Protein 5UXT (pdb70)

Structure (mmCIF, N/CA/C/O backbone):
data_5UXT
#
_entry.id   5UXT
#
_cell.length_a   84.815
_cell.length_b   38.516
_cell.length_c   37.031
_cell.angle_alpha   90.000
_cell.angle_beta   113.340
_cell.angle_gamma   90.000
#
_symmetry.space_group_name_H-M   'C 1 2 1'
#
loop_
_entity.id
_entity.type
_entity.pdbx_description
1 polymer 'coiled-coil trimer with Glu:Trp:Lys triad'
2 non-polymer GLYCEROL
3 water water
#
loop_
_atom_site.group_PDB
_atom_site.id
_atom_site.type_symbol
_atom_site.label_atom_id
_atom_site.label_alt_id
_atom_site.label_comp_id
_atom_site.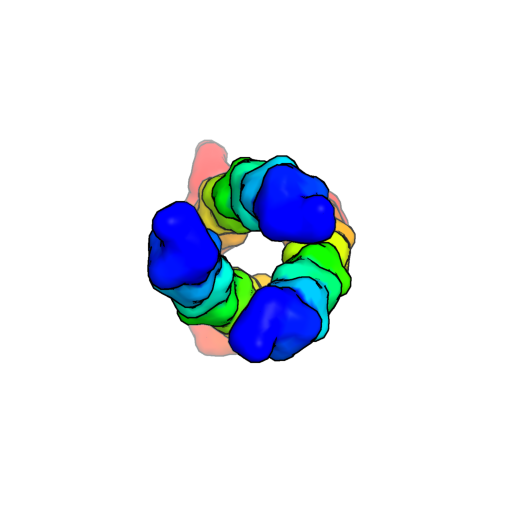label_asym_id
_atom_site.label_entity_id
_atom_site.label_seq_id
_atom_site.pdbx_PDB_ins_code
_atom_site.Cartn_x
_atom_site.Cartn_y
_atom_site.Cartn_z
_atom_site.occupancy
_atom_site.B_iso_or_equiv
_atom_site.auth_seq_id
_atom_site.auth_comp_id
_atom_site.auth_asym_id
_atom_site.auth_atom_id
_atom_site.pdbx_PDB_model_num
ATOM 4 N N . GLU A 1 2 ? 42.127 6.408 3.453 1.00 49.09 1 GLU A N 1
ATOM 5 C CA . GLU A 1 2 ? 40.863 6.059 2.818 1.00 58.66 1 GLU A CA 1
ATOM 6 C C . GLU A 1 2 ? 40.238 4.825 3.463 1.00 57.76 1 GLU A C 1
ATOM 7 O O . GLU A 1 2 ? 39.098 4.867 3.954 1.00 54.10 1 GLU A O 1
ATOM 13 N N . VAL A 1 3 ? 40.997 3.727 3.460 1.00 48.77 2 VAL A N 1
ATOM 14 C CA . VAL A 1 3 ? 40.485 2.475 4.001 1.00 48.36 2 VAL A CA 1
ATOM 15 C C . VAL A 1 3 ? 40.208 2.606 5.496 1.00 45.05 2 VAL A C 1
ATOM 16 O O . VAL A 1 3 ? 39.236 2.042 6.012 1.00 45.09 2 VAL A O 1
ATOM 20 N N . GLU A 1 4 ? 41.043 3.355 6.216 1.00 43.07 3 GLU A N 1
ATOM 21 C CA . GLU A 1 4 ? 40.738 3.606 7.618 1.00 43.55 3 GLU A CA 1
ATOM 22 C C . GLU A 1 4 ? 39.371 4.264 7.777 1.00 47.89 3 GLU A C 1
ATOM 23 O O . GLU A 1 4 ? 38.656 3.977 8.746 1.00 48.97 3 GLU A O 1
ATOM 29 N N . ALA A 1 5 ? 38.974 5.111 6.822 1.00 45.08 4 ALA A N 1
ATOM 30 C CA . ALA A 1 5 ? 37.716 5.849 6.941 1.00 45.51 4 ALA A CA 1
ATOM 31 C C . ALA A 1 5 ? 36.516 4.941 6.696 1.00 38.48 4 ALA A C 1
ATOM 32 O O . ALA A 1 5 ? 35.538 4.956 7.461 1.00 34.66 4 ALA A O 1
ATOM 34 N N . LEU A 1 6 ? 36.561 4.166 5.612 1.00 31.29 5 LEU A N 1
ATOM 35 C CA . LEU A 1 6 ? 35.600 3.086 5.410 1.00 38.17 5 LEU A CA 1
ATOM 36 C C . LEU A 1 6 ? 35.421 2.260 6.677 1.00 35.50 5 LEU A C 1
ATOM 37 O O . LEU A 1 6 ? 34.296 1.942 7.079 1.00 43.83 5 LEU A O 1
ATOM 42 N N . GLU A 1 7 ? 36.528 1.891 7.320 1.00 36.11 6 GLU A N 1
ATOM 43 C CA . GLU A 1 7 ? 36.421 0.976 8.445 1.00 38.23 6 GLU A CA 1
ATOM 44 C C . GLU A 1 7 ? 35.616 1.596 9.573 1.00 36.50 6 GLU A C 1
ATOM 45 O O . GLU A 1 7 ? 34.863 0.897 10.261 1.00 38.00 6 GLU A O 1
ATOM 51 N N . LYS A 1 8 ? 35.752 2.909 9.770 1.00 38.58 7 LYS A N 1
ATOM 52 C CA . LYS A 1 8 ? 35.008 3.564 10.843 1.00 40.66 7 LYS A CA 1
ATOM 53 C C . LYS A 1 8 ? 33.540 3.749 10.472 1.00 31.32 7 LYS A C 1
ATOM 54 O O . LYS A 1 8 ? 32.660 3.527 11.307 1.00 36.32 7 LYS A O 1
ATOM 60 N N . LYS A 1 9 ? 33.263 4.146 9.225 1.00 33.42 8 LYS A N 1
ATOM 61 C CA . LYS A 1 9 ? 31.896 4.166 8.712 1.00 35.34 8 LYS A CA 1
ATOM 62 C C . LYS A 1 9 ? 31.221 2.805 8.862 1.00 30.85 8 LYS A C 1
ATOM 63 O O . LYS A 1 9 ? 30.062 2.711 9.279 1.00 34.14 8 LYS A O 1
ATOM 69 N N . VAL A 1 10 ? 31.913 1.742 8.459 1.00 32.30 9 VAL A N 1
ATOM 70 C CA . VAL A 1 10 ? 31.331 0.408 8.551 1.00 35.59 9 VAL A CA 1
ATOM 71 C C . VAL A 1 10 ? 31.023 0.063 10.006 1.00 34.82 9 VAL A C 1
ATOM 72 O O . VAL A 1 10 ? 29.970 -0.503 10.319 1.00 32.49 9 VAL A O 1
ATOM 76 N N . GLU A 1 11 ? 31.929 0.423 10.916 1.00 37.44 10 GLU A N 1
ATOM 77 C CA . GLU A 1 11 ? 31.730 0.162 12.339 1.00 42.33 10 GLU A CA 1
ATOM 78 C C . GLU A 1 11 ? 30.503 0.907 12.872 1.00 43.29 10 GLU A C 1
ATOM 79 O O . GLU A 1 11 ? 29.665 0.335 13.580 1.00 38.51 10 GLU A O 1
ATOM 85 N N . ALA A 1 12 ? 30.394 2.199 12.555 1.00 34.70 11 ALA A N 1
ATOM 86 C CA . ALA A 1 12 ? 29.207 2.968 12.910 1.00 34.19 11 ALA A CA 1
ATOM 87 C C . ALA A 1 12 ? 27.940 2.275 12.435 1.00 38.61 11 ALA A C 1
ATOM 88 O O . ALA A 1 12 ? 27.026 2.021 13.222 1.00 32.82 11 ALA A O 1
ATOM 90 N N . LEU A 1 13 ? 27.881 1.941 11.142 1.00 43.57 12 LEU A N 1
ATOM 91 C CA . LEU A 1 13 ? 26.723 1.249 10.587 1.00 35.88 12 LEU A CA 1
ATOM 92 C C . LEU A 1 13 ? 26.354 0.006 11.387 1.00 40.38 12 LEU A C 1
ATOM 93 O O . LEU A 1 13 ? 25.168 -0.250 11.627 1.00 40.16 12 LEU A O 1
ATOM 98 N N . GLU A 1 14 ? 27.348 -0.800 11.771 1.00 40.41 13 GLU A N 1
ATOM 99 C CA . GLU A 1 14 ? 27.044 -2.032 12.494 1.00 39.28 13 GLU A CA 1
ATOM 100 C C . GLU A 1 14 ? 26.344 -1.728 13.811 1.00 38.33 13 GLU A C 1
ATOM 101 O O . GLU A 1 14 ? 25.380 -2.405 14.188 1.00 31.66 13 GLU A O 1
ATOM 107 N N . TRP A 1 15 ? 26.820 -0.717 14.534 1.00 28.92 14 TRP A N 1
ATOM 108 C CA . TRP A 1 15 ? 26.149 -0.345 15.771 1.00 40.39 14 TRP A CA 1
ATOM 109 C C . TRP A 1 15 ? 24.714 0.099 15.490 1.00 37.46 14 TRP A C 1
ATOM 110 O O . TRP A 1 15 ? 23.775 -0.372 16.136 1.00 33.01 14 TRP A O 1
ATOM 121 N N . LYS A 1 16 ? 24.520 0.962 14.482 1.00 33.27 15 LYS A N 1
ATOM 122 C CA . LYS A 1 16 ? 23.174 1.440 14.163 1.00 33.08 15 LYS A CA 1
ATOM 123 C C . LYS A 1 16 ? 22.281 0.318 13.656 1.00 34.35 15 LYS A C 1
ATOM 124 O O . LYS A 1 16 ? 21.111 0.226 14.049 1.00 35.12 15 LYS A O 1
ATOM 130 N N . VAL A 1 17 ? 22.795 -0.512 12.744 1.00 31.04 16 VAL A N 1
ATOM 131 C CA . VAL A 1 17 ? 21.992 -1.603 12.199 1.00 25.96 16 VAL A CA 1
ATOM 132 C C . VAL A 1 17 ? 21.550 -2.543 13.309 1.00 24.89 16 VAL A C 1
ATOM 133 O O . VAL A 1 17 ? 20.403 -3.006 13.329 1.00 35.63 16 VAL A O 1
ATOM 137 N N . GLN A 1 18 ? 22.443 -2.821 14.272 1.00 28.11 17 GLN A N 1
ATOM 138 C CA . GLN A 1 18 ? 22.064 -3.665 15.398 1.00 28.54 17 GLN A CA 1
ATOM 139 C C . GLN A 1 18 ? 21.011 -3.002 16.273 1.00 33.81 17 GLN A C 1
ATOM 140 O O . GLN A 1 18 ? 20.112 -3.677 16.790 1.00 34.79 17 GLN A O 1
ATOM 146 N N . LYS A 1 19 ? 21.143 -1.696 16.503 1.00 32.11 18 LYS A N 1
ATOM 147 C CA . LYS A 1 19 ? 20.109 -0.974 17.231 1.00 38.00 18 LYS A CA 1
ATOM 148 C C . LYS A 1 19 ? 18.777 -1.058 16.483 1.00 35.17 18 LYS A C 1
ATOM 149 O O . LYS A 1 19 ? 17.737 -1.308 17.095 1.00 34.46 18 LYS A O 1
ATOM 155 N N . LEU A 1 20 ? 18.803 -0.928 15.145 1.00 30.51 19 LEU A N 1
ATOM 156 C CA . LEU A 1 20 ? 17.574 -1.025 14.351 1.00 30.63 19 LEU A CA 1
ATOM 157 C C . LEU A 1 20 ? 16.916 -2.398 14.476 1.00 34.46 19 LEU A C 1
ATOM 158 O O . LEU A 1 20 ? 15.686 -2.495 14.616 1.00 34.13 19 LEU A O 1
ATOM 163 N N . GLU A 1 21 ? 17.708 -3.475 14.40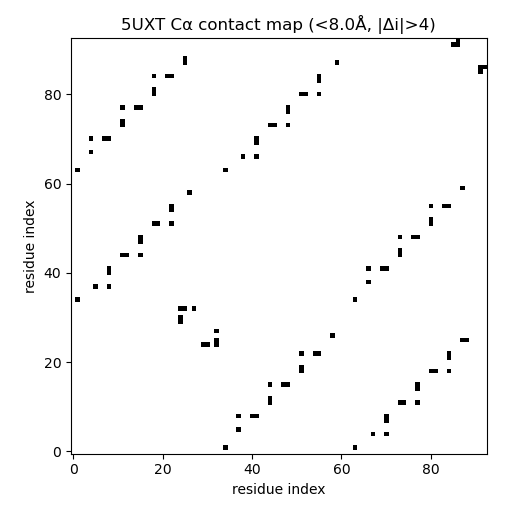6 1.00 32.87 20 GLU A N 1
ATOM 164 C CA . GLU A 1 21 ? 17.143 -4.820 14.560 1.00 29.70 20 GLU A CA 1
ATOM 165 C C . GLU A 1 21 ? 16.429 -4.982 15.900 1.00 32.18 20 GLU A C 1
ATOM 166 O O . GLU A 1 21 ? 15.330 -5.545 15.969 1.00 28.65 20 GLU A O 1
ATOM 172 N N . LYS A 1 22 ? 17.055 -4.526 16.982 1.00 37.52 21 LYS A N 1
ATOM 173 C CA . LYS A 1 22 ? 16.422 -4.615 18.288 1.00 34.47 21 LYS A CA 1
ATOM 174 C C . LYS A 1 22 ? 15.089 -3.882 18.296 1.00 33.30 21 LYS A C 1
ATOM 175 O O . LYS A 1 22 ? 14.055 -4.437 18.697 1.00 40.89 21 LYS A O 1
ATOM 181 N N . LYS A 1 23 ? 15.087 -2.638 17.836 1.00 38.14 22 LYS A N 1
A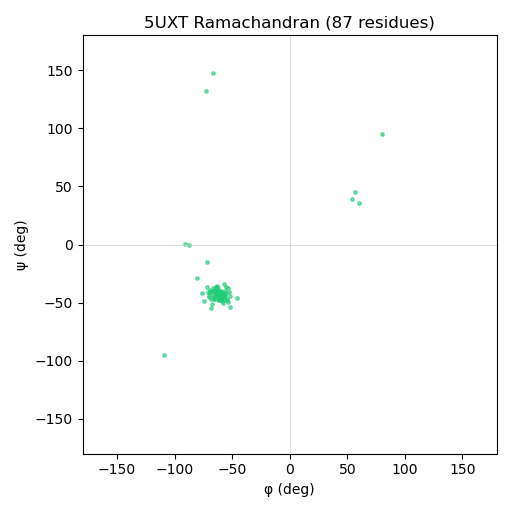TOM 182 C CA . LYS A 1 23 ? 13.854 -1.863 17.825 1.00 31.48 22 LYS A CA 1
ATOM 183 C C . LYS A 1 23 ? 12.779 -2.521 16.964 1.00 34.24 22 LYS A C 1
ATOM 184 O O . LYS A 1 23 ? 11.600 -2.559 17.349 1.00 35.78 22 LYS A O 1
ATOM 190 N N . VAL A 1 24 ? 13.168 -3.065 15.805 1.00 36.64 23 VAL A N 1
ATOM 191 C CA . VAL A 1 24 ? 12.187 -3.625 14.875 1.00 31.46 23 VAL A CA 1
ATOM 192 C C . VAL A 1 24 ? 11.608 -4.928 15.424 1.00 32.99 23 VAL A C 1
ATOM 193 O O . VAL A 1 24 ? 10.410 -5.213 15.259 1.00 26.23 23 VAL A O 1
ATOM 197 N N . GLU A 1 25 ? 12.443 -5.733 16.093 1.00 36.38 24 GLU A N 1
ATOM 198 C CA . GLU A 1 25 ? 11.954 -6.954 16.732 1.00 34.57 24 GLU A CA 1
ATOM 199 C C . GLU A 1 25 ? 11.009 -6.625 17.879 1.00 37.06 24 GLU A C 1
ATOM 200 O O . GLU A 1 25 ? 9.994 -7.308 18.079 1.00 45.71 24 GLU A O 1
ATOM 206 N N . ALA A 1 26 ? 11.335 -5.590 18.650 1.00 41.15 25 ALA A N 1
ATOM 207 C CA . ALA A 1 26 ? 10.455 -5.157 19.732 1.00 42.00 25 ALA A CA 1
ATOM 208 C C . ALA A 1 26 ? 9.096 -4.714 19.187 1.00 33.16 25 ALA A C 1
ATOM 209 O O . ALA A 1 26 ? 8.041 -5.106 19.706 1.00 34.42 25 ALA A O 1
ATOM 211 N N . LEU A 1 27 ? 9.104 -3.900 18.127 1.00 31.26 26 LEU A N 1
ATOM 212 C CA . LEU A 1 27 ? 7.852 -3.517 17.489 1.00 36.58 26 LEU A CA 1
ATOM 213 C C . LEU A 1 27 ? 7.092 -4.736 16.994 1.00 39.92 26 LEU A C 1
ATOM 214 O O . LEU A 1 27 ? 5.869 -4.820 17.162 1.00 34.77 26 LEU A O 1
ATOM 219 N N . GLU A 1 28 ? 7.791 -5.689 16.368 1.00 32.02 27 GLU A N 1
ATOM 220 C CA . GLU A 1 28 ? 7.091 -6.828 15.774 1.00 34.23 27 GLU A CA 1
ATOM 221 C C . GLU A 1 28 ? 6.500 -7.751 16.830 1.00 42.02 27 GLU A C 1
ATOM 222 O O . GLU A 1 28 ? 5.413 -8.307 16.636 1.00 42.68 27 GLU A O 1
ATOM 228 N N . HIS A 1 29 ? 7.211 -7.972 17.925 1.00 28.91 28 HIS A N 1
ATOM 229 C CA . HIS A 1 29 ? 6.698 -8.855 18.962 1.00 38.39 28 HIS A CA 1
ATOM 230 C C . HIS A 1 29 ? 5.886 -8.110 20.021 1.00 40.94 28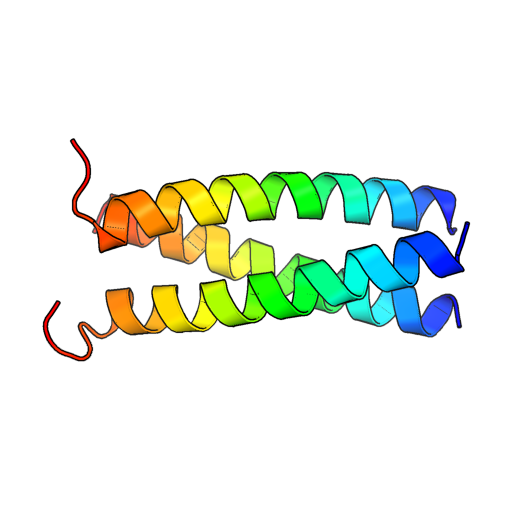 HIS A C 1
ATOM 231 O O . HIS A 1 29 ? 5.416 -8.737 20.974 1.00 42.42 28 HIS A O 1
ATOM 238 N N . GLY A 1 30 ? 5.732 -6.795 19.889 1.00 37.52 29 GLY A N 1
ATOM 239 C CA . GLY A 1 30 ? 5.038 -6.002 20.891 1.00 34.63 29 GLY A CA 1
ATOM 240 C C . GLY A 1 30 ? 5.671 -6.043 22.268 1.00 36.34 29 GLY A C 1
ATOM 241 O O . GLY A 1 30 ? 4.955 -5.991 23.270 1.00 40.71 29 GLY A O 1
ATOM 242 N N . TRP A 1 31 ? 6.997 -6.107 22.347 1.00 31.24 30 TRP A N 1
ATOM 243 C CA . TRP A 1 31 ? 7.642 -6.202 23.654 1.00 39.02 30 TRP A CA 1
ATOM 244 C C . TRP A 1 31 ? 7.457 -4.946 24.503 1.00 39.39 30 TRP A C 1
ATOM 245 O O . TRP A 1 31 ? 7.453 -3.817 24.005 1.00 39.17 30 TRP A O 1
ATOM 256 N N . ASP A 1 32 ? 7.389 -5.154 25.817 1.00 53.37 31 ASP A N 1
ATOM 257 C CA . ASP A 1 32 ? 7.337 -4.048 26.768 1.00 59.51 31 ASP A CA 1
ATOM 258 C C . ASP A 1 32 ? 6.193 -3.096 26.418 1.00 63.33 31 ASP A C 1
ATOM 259 O O . ASP A 1 32 ? 6.322 -1.873 26.503 1.00 60.61 31 ASP A O 1
ATOM 264 N N . GLY A 1 33 ? 5.067 -3.674 25.995 1.00 68.19 32 GLY A N 1
ATOM 265 C CA . GLY A 1 33 ? 3.886 -2.920 25.618 1.00 71.07 32 GLY A CA 1
ATOM 266 C C . GLY A 1 33 ? 3.932 -2.320 24.226 1.00 77.75 32 GLY A C 1
ATOM 267 O O . GLY A 1 33 ? 4.472 -1.229 24.040 1.00 85.83 32 GLY A O 1
ATOM 268 N N . ARG A 1 34 ? 3.370 -3.017 23.241 1.00 78.69 33 ARG A N 1
ATOM 269 C CA . ARG A 1 34 ? 3.260 -2.488 21.879 1.00 74.16 33 ARG A CA 1
ATOM 270 C C . ARG A 1 34 ? 2.170 -3.219 21.101 1.00 82.22 33 ARG A C 1
ATOM 271 O O . ARG A 1 34 ? 2.359 -3.579 19.939 1.00 91.49 33 ARG A O 1
ATOM 282 N N . GLU B 1 2 ? 42.740 -6.992 5.081 1.00 44.41 1 GLU B N 1
ATOM 283 C CA . GLU B 1 2 ? 41.956 -5.894 5.631 1.00 53.08 1 GLU B CA 1
ATOM 284 C C . GLU B 1 2 ? 40.762 -5.584 4.735 1.00 50.20 1 GLU B C 1
ATOM 285 O O . GLU B 1 2 ? 39.634 -5.490 5.217 1.00 51.79 1 GLU B O 1
ATOM 291 N N . VAL B 1 3 ? 41.008 -5.443 3.428 1.00 40.67 2 VAL B N 1
ATOM 292 C CA . VAL B 1 3 ? 39.933 -5.062 2.520 1.00 37.37 2 VAL B CA 1
ATOM 293 C C . VAL B 1 3 ? 38.928 -6.198 2.359 1.00 39.94 2 VAL B C 1
ATOM 294 O O . VAL B 1 3 ? 37.706 -5.974 2.418 1.00 36.39 2 VAL B O 1
ATOM 298 N N . GLU B 1 4 ? 39.415 -7.431 2.172 1.00 39.44 3 GLU B N 1
ATOM 299 C CA . GLU B 1 4 ? 38.509 -8.575 2.064 1.00 50.31 3 GLU B CA 1
ATOM 300 C C . GLU B 1 4 ? 37.613 -8.689 3.298 1.00 49.15 3 GLU B C 1
ATOM 301 O O . GLU B 1 4 ? 36.402 -8.926 3.183 1.00 48.05 3 GLU B O 1
ATOM 307 N N . ALA B 1 5 ? 38.190 -8.508 4.488 1.00 46.89 4 ALA B N 1
ATOM 308 C CA . ALA B 1 5 ? 37.394 -8.502 5.706 1.00 43.86 4 ALA B CA 1
ATOM 309 C C . ALA B 1 5 ? 36.308 -7.432 5.650 1.00 41.50 4 ALA B C 1
ATOM 310 O O . ALA B 1 5 ? 35.166 -7.681 6.057 1.00 41.71 4 ALA B O 1
ATOM 312 N N . LEU B 1 6 ? 36.646 -6.234 5.150 1.00 50.73 5 LEU B N 1
ATOM 313 C CA . LEU B 1 6 ? 35.655 -5.167 4.994 1.00 43.93 5 LEU B CA 1
ATOM 314 C C . LEU B 1 6 ? 34.563 -5.569 4.022 1.00 39.92 5 LEU B C 1
ATOM 315 O O . LEU B 1 6 ? 33.394 -5.212 4.206 1.00 41.35 5 LEU B O 1
ATOM 320 N N . GLU B 1 7 ? 34.927 -6.281 2.959 1.00 42.37 6 GLU B N 1
ATOM 321 C CA . GLU B 1 7 ? 33.919 -6.712 2.000 1.00 48.27 6 GLU B CA 1
ATOM 322 C C . GLU B 1 7 ? 32.905 -7.635 2.658 1.00 46.05 6 GLU B C 1
ATOM 323 O O . GLU B 1 7 ? 31.697 -7.505 2.431 1.00 35.71 6 GLU B O 1
ATOM 329 N N . LYS B 1 8 ? 33.381 -8.553 3.501 1.00 44.86 7 LYS B N 1
ATOM 330 C CA . LYS B 1 8 ? 32.476 -9.433 4.233 1.00 41.26 7 LYS B CA 1
ATOM 331 C C . LYS B 1 8 ? 31.530 -8.630 5.121 1.00 40.56 7 LYS B C 1
ATOM 332 O O . LYS B 1 8 ? 30.320 -8.877 5.124 1.00 37.71 7 LYS B O 1
ATOM 338 N N . LYS B 1 9 ? 32.061 -7.634 5.852 1.00 40.37 8 LYS B N 1
ATOM 339 C CA . LYS B 1 9 ? 31.227 -6.821 6.741 1.00 37.15 8 LYS B CA 1
ATOM 340 C C . LYS B 1 9 ? 30.178 -6.040 5.969 1.00 42.37 8 LYS B C 1
ATOM 341 O O . LYS B 1 9 ? 29.038 -5.898 6.428 1.00 45.28 8 LYS B O 1
ATOM 347 N N . VAL B 1 10 ? 30.540 -5.522 4.798 1.00 38.31 9 VAL B N 1
ATOM 348 C CA . VAL B 1 10 ? 29.587 -4.752 4.006 1.00 36.60 9 VAL B CA 1
ATOM 349 C C . VAL B 1 10 ? 28.487 -5.661 3.460 1.00 33.49 9 VAL B C 1
ATOM 350 O O . VAL B 1 10 ? 27.300 -5.304 3.485 1.00 33.80 9 VAL B O 1
ATOM 354 N N . GLU B 1 11 ? 28.848 -6.867 3.003 1.00 29.84 10 GLU B N 1
ATOM 355 C CA . GLU B 1 11 ? 27.823 -7.810 2.554 1.00 26.62 10 GLU B CA 1
ATOM 356 C C . GLU B 1 11 ? 26.861 -8.166 3.691 1.00 26.04 10 GLU B C 1
ATOM 357 O O . GLU B 1 11 ? 25.638 -8.164 3.514 1.00 33.12 10 GLU B O 1
ATOM 363 N N . ALA B 1 12 ? 27.405 -8.497 4.866 1.00 29.89 11 ALA B N 1
ATOM 364 C CA . ALA B 1 12 ? 26.569 -8.772 6.029 1.00 32.12 11 ALA B CA 1
ATOM 365 C C . ALA B 1 12 ? 25.627 -7.611 6.315 1.00 34.01 11 ALA B C 1
ATOM 366 O O . ALA B 1 12 ? 24.432 -7.814 6.563 1.00 41.26 11 ALA B O 1
ATOM 368 N N . LEU B 1 13 ? 26.151 -6.382 6.304 1.00 29.07 12 LEU B N 1
ATOM 369 C CA . LEU B 1 13 ? 25.291 -5.228 6.528 1.00 26.02 12 LEU B CA 1
ATOM 370 C C . LEU B 1 13 ? 24.256 -5.080 5.416 1.00 35.56 12 LEU B C 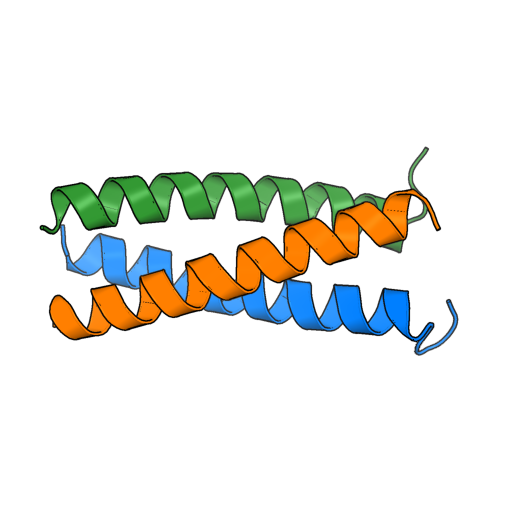1
ATOM 371 O O . LEU B 1 13 ? 23.072 -4.829 5.688 1.00 33.37 12 LEU B O 1
ATOM 376 N N . GLU B 1 14 ? 24.678 -5.246 4.156 1.00 39.25 13 GLU B N 1
ATOM 377 C CA . GLU B 1 14 ? 23.746 -5.113 3.040 1.00 41.36 13 GLU B CA 1
ATOM 378 C C . GLU B 1 14 ? 22.550 -6.039 3.207 1.00 40.14 13 GLU B C 1
ATOM 379 O O . GLU B 1 14 ? 21.400 -5.649 2.944 1.00 33.22 13 GLU B O 1
ATOM 385 N N . TRP B 1 15 ? 22.806 -7.271 3.654 1.00 42.60 14 TRP B N 1
ATOM 386 C CA . TRP B 1 15 ? 21.744 -8.253 3.833 1.00 41.39 14 TRP B CA 1
ATOM 387 C C . TRP B 1 15 ? 20.810 -7.862 4.969 1.00 31.96 14 TRP B C 1
ATOM 388 O O . TRP B 1 15 ? 19.584 -7.943 4.824 1.00 29.21 14 TRP B O 1
ATOM 399 N N . LYS B 1 16 ? 21.377 -7.462 6.119 1.00 29.95 15 LYS B N 1
ATOM 400 C CA . LYS B 1 16 ? 20.559 -7.077 7.272 1.00 35.01 15 LYS B CA 1
ATOM 401 C C . LYS B 1 16 ? 19.654 -5.894 6.947 1.00 41.01 15 LYS B C 1
ATOM 402 O O . LYS B 1 16 ? 18.481 -5.867 7.346 1.00 41.63 15 LYS B O 1
ATOM 408 N N . VAL B 1 17 ? 20.190 -4.900 6.235 1.00 21.16 16 VAL B N 1
ATOM 409 C CA . VAL B 1 17 ? 19.417 -3.716 5.872 1.00 25.39 16 VAL B CA 1
ATOM 410 C C . VAL B 1 17 ? 18.266 -4.081 4.951 1.00 28.30 16 VAL B C 1
ATOM 411 O O . VAL B 1 17 ? 17.174 -3.504 5.036 1.00 41.60 16 VAL B O 1
ATOM 415 N N . GLN B 1 18 ? 18.481 -5.035 4.054 1.00 27.47 17 GLN B N 1
ATOM 416 C CA . GLN B 1 18 ? 17.383 -5.454 3.191 1.00 24.43 17 GLN B CA 1
ATOM 417 C C . GLN B 1 18 ? 16.279 -6.138 3.994 1.00 32.98 17 GLN B C 1
ATOM 418 O O . GLN B 1 18 ? 15.092 -5.874 3.773 1.00 38.81 17 GLN B O 1
ATOM 424 N N . LYS B 1 19 ? 16.643 -7.014 4.934 1.00 34.06 18 LYS B N 1
ATOM 425 C CA . LYS B 1 19 ? 15.632 -7.601 5.814 1.00 34.93 18 LYS B CA 1
ATOM 426 C C . LYS B 1 19 ? 14.932 -6.526 6.638 1.00 35.95 18 LYS B C 1
ATOM 427 O O . LYS B 1 19 ? 13.708 -6.560 6.814 1.00 37.33 18 LYS B O 1
ATOM 433 N N . LEU B 1 20 ? 15.696 -5.565 7.168 1.00 38.53 19 LEU B N 1
ATOM 434 C CA . LEU B 1 20 ? 15.081 -4.465 7.907 1.00 30.26 19 LEU B CA 1
ATOM 435 C C . LEU B 1 20 ? 14.070 -3.729 7.042 1.00 31.42 19 LEU B C 1
ATOM 436 O O . LEU B 1 20 ? 12.936 -3.480 7.465 1.00 32.95 19 LEU B O 1
ATOM 441 N N . GLU B 1 21 ? 14.454 -3.387 5.810 1.00 34.54 20 GLU B N 1
ATOM 442 C CA . GLU B 1 21 ? 13.545 -2.641 4.948 1.00 33.96 20 GLU B CA 1
ATOM 443 C C . GLU B 1 21 ? 12.231 -3.390 4.741 1.00 37.61 20 GLU B C 1
ATOM 444 O O . GLU B 1 21 ? 11.145 -2.802 4.818 1.00 34.07 20 GLU B O 1
ATOM 450 N N . LYS B 1 22 ? 12.311 -4.694 4.460 1.00 32.30 21 LYS B N 1
ATOM 451 C CA . LYS B 1 22 ? 11.100 -5.466 4.231 1.00 30.22 21 LYS B CA 1
ATOM 452 C C . LYS B 1 22 ? 10.236 -5.523 5.490 1.00 33.25 21 LYS B C 1
ATOM 453 O O . LYS B 1 22 ? 9.017 -5.357 5.415 1.00 33.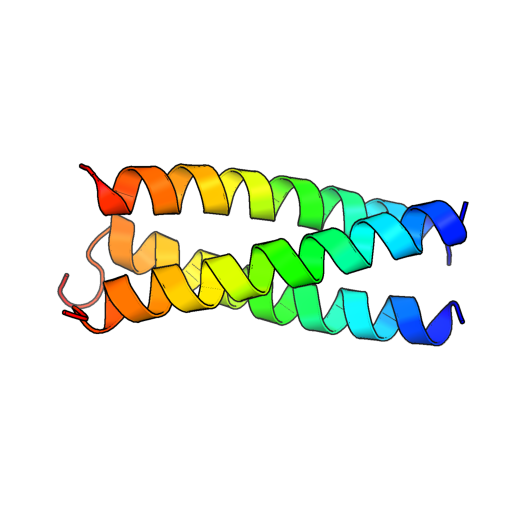16 21 LYS B O 1
ATOM 459 N N . LYS B 1 23 ? 10.846 -5.721 6.660 1.00 33.33 22 LYS B N 1
ATOM 460 C CA . LYS B 1 23 ? 10.070 -5.790 7.898 1.00 36.76 22 LYS B CA 1
ATOM 461 C C . LYS B 1 23 ? 9.443 -4.443 8.233 1.00 45.54 22 LYS B C 1
ATOM 462 O O . LYS B 1 23 ? 8.236 -4.357 8.504 1.00 47.87 22 LYS B O 1
ATOM 468 N N . VAL B 1 24 ? 10.248 -3.377 8.239 1.00 42.51 23 VAL B N 1
ATOM 469 C CA . VAL B 1 24 ? 9.693 -2.043 8.465 1.00 41.73 23 VAL B CA 1
ATOM 470 C C . VAL B 1 24 ? 8.544 -1.771 7.500 1.00 45.38 23 VAL B C 1
ATOM 471 O O . VAL B 1 24 ? 7.505 -1.206 7.881 1.00 40.54 23 VAL B O 1
ATOM 475 N N . GLU B 1 25 ? 8.700 -2.188 6.239 1.00 37.39 24 GLU B N 1
ATOM 476 C CA . GLU B 1 25 ? 7.644 -1.963 5.260 1.00 33.84 24 GLU B CA 1
ATOM 477 C C . GLU B 1 25 ? 6.364 -2.695 5.657 1.00 35.13 24 GLU B C 1
ATOM 478 O O . GLU B 1 25 ? 5.262 -2.139 5.566 1.00 31.59 24 GLU B O 1
ATOM 484 N N . ALA B 1 26 ? 6.492 -3.947 6.090 1.00 35.71 25 ALA B N 1
ATOM 485 C CA . ALA B 1 26 ? 5.352 -4.684 6.621 1.00 41.67 25 ALA B CA 1
ATOM 486 C C . ALA B 1 26 ? 4.749 -3.955 7.816 1.00 50.19 25 ALA B C 1
ATOM 487 O O . ALA B 1 26 ? 3.531 -3.758 7.895 1.00 50.91 25 ALA B O 1
ATOM 489 N N . LEU B 1 27 ? 5.601 -3.541 8.758 1.00 47.62 26 LEU B N 1
ATOM 490 C CA . LEU B 1 27 ? 5.132 -2.840 9.946 1.00 43.12 26 LEU B CA 1
ATOM 491 C C . LEU B 1 27 ? 4.285 -1.633 9.575 1.00 48.64 26 LEU B C 1
ATOM 492 O O . LEU B 1 27 ? 3.295 -1.332 10.251 1.00 57.39 26 LEU B O 1
ATOM 497 N N . GLU B 1 28 ? 4.657 -0.920 8.505 1.00 41.72 27 GLU B N 1
ATOM 498 C CA . GLU B 1 28 ? 3.888 0.258 8.123 1.00 43.51 27 GLU B CA 1
ATOM 499 C C . GLU B 1 28 ? 2.531 -0.089 7.524 1.00 56.94 27 GLU B C 1
ATOM 500 O O . GLU B 1 28 ? 1.674 0.794 7.423 1.00 55.12 27 GLU B O 1
ATOM 506 N N . HIS B 1 29 ? 2.305 -1.347 7.135 1.00 69.81 28 HIS B N 1
ATOM 507 C CA . HIS B 1 29 ? 1.003 -1.764 6.643 1.00 78.00 28 HIS B CA 1
ATOM 508 C C . HIS B 1 29 ? 0.390 -2.672 7.694 1.00 83.11 28 HIS B C 1
ATOM 509 O O . HIS B 1 29 ? -0.219 -2.170 8.661 1.00 76.99 28 HIS B O 1
ATOM 516 N N . GLY B 1 30 ? 0.525 -3.992 7.587 1.00 91.93 29 GLY B N 1
ATOM 517 C CA . GLY B 1 30 ? 0.018 -4.901 8.605 1.00 94.11 29 GLY B CA 1
ATOM 518 C C . GLY B 1 30 ? 1.066 -5.855 9.156 1.00 89.89 29 GLY B C 1
ATOM 519 O O . GLY B 1 30 ? 1.321 -5.901 10.363 1.00 85.00 29 GLY B O 1
ATOM 523 N N . GLU C 1 2 ? 38.184 -1.942 -6.345 1.00 59.38 1 GLU C N 1
ATOM 524 C CA . GLU C 1 2 ? 37.569 -2.740 -5.295 1.00 58.55 1 GLU C CA 1
ATOM 525 C C . GLU C 1 2 ? 37.155 -1.902 -4.090 1.00 53.54 1 GLU C C 1
ATOM 526 O O . GLU C 1 2 ? 36.075 -2.102 -3.539 1.00 49.25 1 GLU C O 1
ATOM 532 N N . VAL C 1 3 ? 38.016 -0.974 -3.666 1.00 51.75 2 VAL C N 1
ATOM 533 C CA . VAL C 1 3 ? 37.631 -0.136 -2.537 1.00 58.24 2 VAL C CA 1
ATOM 534 C C . VAL C 1 3 ? 36.719 0.994 -2.997 1.00 50.25 2 VAL C C 1
ATOM 535 O O . VAL C 1 3 ? 35.852 1.438 -2.240 1.00 45.83 2 VAL C O 1
ATOM 539 N N . GLU C 1 4 ? 36.854 1.439 -4.247 1.00 54.15 3 GLU C N 1
ATOM 540 C CA . GLU C 1 4 ? 35.851 2.337 -4.811 1.00 60.53 3 GLU C CA 1
ATOM 541 C C . GLU C 1 4 ? 34.469 1.689 -4.807 1.00 57.65 3 GLU C C 1
ATOM 542 O O . GLU C 1 4 ? 33.468 2.337 -4.477 1.00 50.74 3 GLU C O 1
ATOM 548 N N . ALA C 1 5 ? 34.388 0.414 -5.189 1.00 54.93 4 AL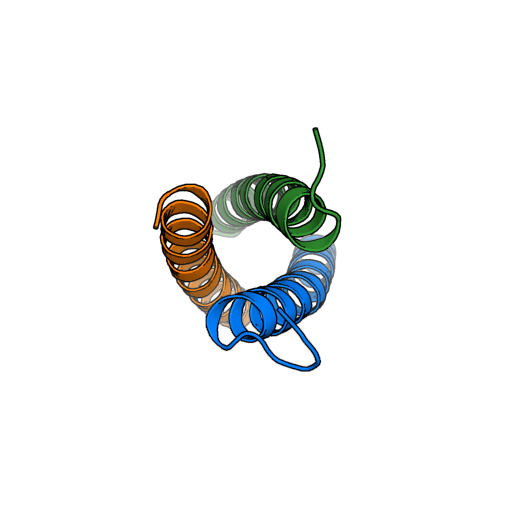A C N 1
ATOM 549 C CA . ALA C 1 5 ? 33.107 -0.275 -5.128 1.00 52.04 4 ALA C CA 1
ATOM 550 C C . ALA C 1 5 ? 32.602 -0.352 -3.693 1.00 47.59 4 ALA C C 1
ATOM 551 O O . ALA C 1 5 ? 31.414 -0.130 -3.429 1.00 46.11 4 ALA C O 1
ATOM 553 N N . LEU C 1 6 ? 33.498 -0.650 -2.747 1.00 47.31 5 LEU C N 1
ATOM 554 C CA . LEU C 1 6 ? 33.112 -0.661 -1.341 1.00 51.44 5 LEU C CA 1
ATOM 555 C C . LEU C 1 6 ? 32.530 0.683 -0.913 1.00 49.03 5 LEU C C 1
ATOM 556 O O . LEU C 1 6 ? 31.506 0.737 -0.219 1.00 43.38 5 LEU C O 1
ATOM 561 N N . GLU C 1 7 ? 33.165 1.781 -1.327 1.00 46.33 6 GLU C N 1
ATOM 562 C CA . GLU C 1 7 ? 32.734 3.101 -0.883 1.00 44.97 6 GLU C CA 1
ATOM 563 C C . GLU C 1 7 ? 31.335 3.433 -1.389 1.00 38.58 6 GLU C C 1
ATOM 564 O O . GLU C 1 7 ? 30.529 4.024 -0.663 1.00 38.53 6 GLU C O 1
ATOM 570 N N . LYS C 1 8 ? 31.023 3.061 -2.630 1.00 35.98 7 LYS C N 1
ATOM 571 C CA . LYS C 1 8 ? 29.658 3.242 -3.115 1.00 33.71 7 LYS C CA 1
ATOM 572 C C . LYS C 1 8 ? 28.675 2.403 -2.302 1.00 34.50 7 LYS C C 1
ATOM 573 O O . LYS C 1 8 ? 27.590 2.877 -1.950 1.00 38.23 7 LYS C O 1
ATOM 579 N N . LYS C 1 9 ? 29.064 1.171 -1.947 1.00 37.89 8 LYS C N 1
ATOM 580 C CA . LYS C 1 9 ? 28.195 0.311 -1.143 1.00 39.64 8 LYS C CA 1
ATOM 581 C C . LYS C 1 9 ? 27.960 0.897 0.245 1.00 36.00 8 LYS C C 1
ATOM 582 O O . LYS C 1 9 ? 26.866 0.773 0.802 1.00 40.22 8 LYS C O 1
ATOM 588 N N . VAL C 1 10 ? 28.987 1.498 0.840 1.00 38.22 9 VAL C N 1
ATOM 589 C CA . VAL C 1 10 ? 28.811 2.102 2.157 1.00 36.89 9 VAL C CA 1
ATOM 590 C C . VAL C 1 10 ? 27.955 3.359 2.061 1.00 27.10 9 VAL C C 1
ATOM 591 O O . VAL C 1 10 ? 27.067 3.589 2.890 1.00 33.15 9 VAL C O 1
ATOM 595 N N . GLU C 1 11 ? 28.173 4.174 1.035 1.00 33.88 10 GLU C N 1
ATOM 596 C CA . GLU C 1 11 ? 27.353 5.372 0.886 1.00 39.51 10 GLU C CA 1
ATOM 597 C C . GLU C 1 11 ? 25.873 5.014 0.778 1.00 41.98 10 GLU C C 1
ATOM 598 O O . GLU C 1 11 ? 25.017 5.693 1.359 1.00 48.90 10 GLU C O 1
ATOM 604 N N . ALA C 1 12 ? 25.554 3.948 0.045 1.00 36.87 11 ALA C N 1
ATOM 605 C CA . ALA C 1 12 ? 24.161 3.556 -0.117 1.00 34.74 11 ALA C CA 1
ATOM 606 C C . ALA C 1 12 ? 23.595 3.009 1.183 1.00 33.27 11 ALA C C 1
ATOM 607 O O . ALA C 1 12 ? 22.471 3.352 1.566 1.00 39.74 11 ALA C O 1
ATOM 609 N N . LEU C 1 13 ? 24.364 2.168 1.879 1.00 31.76 12 LEU C N 1
ATOM 610 C CA . LEU C 1 13 ? 23.976 1.729 3.215 1.00 34.55 12 LEU C CA 1
ATOM 611 C C . LEU C 1 13 ? 23.690 2.906 4.140 1.00 42.82 12 LEU C C 1
ATOM 612 O O . LEU C 1 13 ? 22.669 2.927 4.839 1.00 48.87 12 LEU C O 1
ATOM 617 N N . GLU C 1 14 ? 24.605 3.880 4.194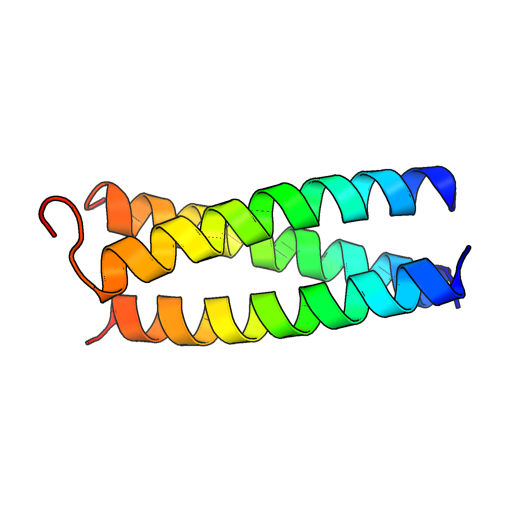 1.00 39.68 13 GLU C N 1
ATOM 618 C CA . GLU C 1 14 ? 24.394 5.023 5.075 1.00 34.38 13 GLU C CA 1
ATOM 619 C C . GLU C 1 14 ? 23.064 5.683 4.768 1.00 27.44 13 GLU C C 1
ATOM 620 O O . GLU C 1 14 ? 22.363 6.114 5.678 1.00 23.92 13 GLU C O 1
ATOM 626 N N . TRP C 1 15 ? 22.685 5.720 3.489 1.00 23.26 14 TRP C N 1
ATOM 627 C CA . TRP C 1 15 ? 21.397 6.272 3.088 1.00 36.20 14 TRP C CA 1
ATOM 628 C C . TRP C 1 15 ? 20.247 5.390 3.574 1.00 41.95 14 TRP C C 1
ATOM 629 O O . TRP C 1 15 ? 19.322 5.868 4.246 1.00 35.75 14 TRP C O 1
ATOM 640 N N . LYS C 1 16 ? 20.283 4.094 3.227 1.00 40.76 15 LYS C N 1
ATOM 641 C CA . LYS C 1 16 ? 19.218 3.181 3.628 1.00 30.60 15 LYS C CA 1
ATOM 642 C C . LYS C 1 16 ? 19.039 3.190 5.134 1.00 35.50 15 LYS C C 1
ATOM 643 O O . LYS C 1 16 ? 17.908 3.179 5.639 1.00 45.73 15 LYS C O 1
ATOM 649 N N . VAL C 1 17 ? 20.145 3.244 5.867 1.00 20.78 16 VAL C N 1
ATOM 650 C CA . VAL C 1 17 ? 20.081 3.181 7.323 1.00 20.15 16 VAL C CA 1
ATOM 651 C C . VAL C 1 17 ? 19.451 4.445 7.917 1.00 26.09 16 VAL C C 1
ATOM 652 O O . VAL C 1 17 ? 18.639 4.367 8.848 1.00 32.01 16 VAL C O 1
ATOM 656 N N . GLN C 1 18 ? 19.785 5.627 7.391 1.00 30.52 17 GLN C N 1
ATOM 657 C CA . GLN C 1 18 ? 19.164 6.835 7.935 1.00 32.06 17 GLN C CA 1
ATOM 658 C C . GLN C 1 18 ? 17.665 6.864 7.642 1.00 23.05 17 GLN C C 1
ATOM 659 O O . GLN C 1 18 ? 16.874 7.308 8.478 1.00 24.90 17 GLN C O 1
ATOM 665 N N . LYS C 1 19 ? 17.261 6.392 6.462 1.00 26.25 18 LYS C N 1
ATOM 666 C CA . LYS C 1 19 ? 15.844 6.260 6.164 1.00 22.23 18 LYS C CA 1
ATOM 667 C C . LYS C 1 19 ? 15.176 5.274 7.114 1.00 22.49 18 LYS C C 1
ATOM 668 O O . LYS C 1 19 ? 14.091 5.550 7.648 1.00 32.54 18 LYS C O 1
ATOM 674 N N . LEU C 1 20 ? 15.820 4.127 7.367 1.00 30.42 19 LEU C N 1
ATOM 675 C CA . LEU C 1 20 ? 15.268 3.180 8.337 1.00 32.70 19 LEU C CA 1
ATOM 676 C C . LEU C 1 20 ? 15.143 3.815 9.718 1.00 35.48 19 LEU C C 1
ATOM 677 O O . LEU C 1 20 ? 14.128 3.637 10.404 1.00 33.64 19 LEU C O 1
ATOM 682 N N . GLU C 1 21 ? 16.159 4.562 10.144 1.00 36.62 20 GLU C N 1
ATOM 683 C CA . GLU C 1 21 ? 16.091 5.176 11.465 1.00 40.23 20 GLU C CA 1
ATOM 684 C C . GLU C 1 21 ? 14.872 6.085 11.586 1.00 29.35 20 GLU C C 1
ATOM 685 O O . GLU C 1 21 ? 14.188 6.082 12.616 1.00 31.14 20 GLU C O 1
ATOM 691 N N . LYS C 1 22 ? 14.584 6.868 10.542 1.00 24.39 21 LYS C N 1
ATOM 692 C CA . LYS C 1 22 ? 13.438 7.771 10.587 1.00 28.01 21 LYS C CA 1
ATOM 693 C C . LYS C 1 22 ? 12.136 6.989 10.653 1.00 37.07 21 LYS C C 1
ATOM 694 O O . LYS C 1 22 ? 11.246 7.318 11.447 1.00 32.34 21 LYS C O 1
ATOM 700 N N . LYS C 1 23 ? 11.999 5.964 9.801 1.00 37.21 22 LYS C N 1
ATOM 701 C CA . LYS C 1 23 ? 10.781 5.162 9.780 1.00 32.83 22 LYS C CA 1
ATOM 702 C C . LYS C 1 23 ? 10.539 4.509 11.130 1.00 38.08 22 LYS C C 1
ATOM 703 O O . LYS C 1 23 ? 9.423 4.563 11.666 1.00 47.87 22 LYS C O 1
ATOM 709 N N . VAL C 1 24 ? 11.583 3.899 11.704 1.00 31.42 23 VAL C N 1
ATOM 710 C CA . VAL C 1 24 ? 11.447 3.194 12.978 1.00 36.38 23 VAL C CA 1
ATOM 711 C C . VAL C 1 24 ? 11.091 4.153 14.112 1.00 36.31 23 VAL C C 1
ATOM 712 O O . VAL C 1 24 ? 10.283 3.815 14.988 1.00 23.54 23 VAL C O 1
ATOM 716 N N . GLU C 1 25 ? 11.704 5.346 14.139 1.00 29.22 24 GLU C N 1
ATOM 717 C CA . GLU C 1 25 ? 11.340 6.336 15.158 1.00 25.75 24 GLU C CA 1
ATOM 718 C C . GLU C 1 25 ? 9.879 6.738 15.034 1.00 34.94 24 GLU C C 1
ATOM 719 O O . GLU C 1 25 ? 9.178 6.895 16.044 1.00 36.72 24 GLU C O 1
ATOM 725 N N . ALA C 1 26 ? 9.414 6.963 13.801 1.00 32.34 25 ALA C N 1
ATOM 726 C CA . ALA C 1 26 ? 8.008 7.274 13.591 1.00 38.94 25 ALA C CA 1
ATOM 727 C C . ALA C 1 26 ? 7.116 6.179 14.171 1.00 37.00 25 ALA C C 1
ATOM 728 O O . ALA C 1 26 ? 6.105 6.471 14.835 1.00 28.72 25 ALA C O 1
ATOM 730 N N . LEU C 1 27 ? 7.484 4.908 13.929 1.00 30.09 26 LEU C N 1
ATOM 731 C CA . LEU C 1 27 ? 6.728 3.778 14.463 1.00 34.68 26 LEU C CA 1
ATOM 732 C C . LEU C 1 27 ? 6.813 3.738 15.982 1.00 38.87 26 LEU C C 1
ATOM 733 O O . LEU C 1 27 ? 5.797 3.568 16.663 1.00 40.03 26 LEU C O 1
ATOM 738 N N . GLU C 1 28 ? 8.017 3.891 16.537 1.00 34.74 27 GLU C N 1
ATOM 739 C CA . GLU C 1 28 ? 8.153 3.869 17.991 1.00 33.95 27 GLU C CA 1
ATOM 740 C C . GLU C 1 28 ? 7.320 4.972 18.633 1.00 35.68 27 GLU C C 1
ATOM 741 O O . GLU C 1 28 ? 6.588 4.728 19.594 1.00 33.81 27 GLU C O 1
ATOM 747 N N . HIS C 1 29 ? 7.420 6.196 18.114 1.00 37.01 28 HIS C N 1
ATOM 748 C CA . HIS C 1 29 ? 6.790 7.353 18.745 1.00 38.84 28 HIS C CA 1
ATOM 749 C C . HIS C 1 29 ? 5.350 7.578 18.303 1.00 42.44 28 HIS C C 1
ATOM 750 O O . HIS C 1 29 ? 4.732 8.542 18.760 1.00 36.71 28 HIS C O 1
ATOM 757 N N . GLY C 1 30 ? 4.812 6.743 17.413 1.00 50.12 29 GLY C N 1
ATOM 758 C CA . GLY C 1 30 ? 3.477 6.957 16.876 1.00 40.08 29 GLY C CA 1
ATOM 759 C C . GLY C 1 30 ? 3.320 8.315 16.211 1.00 43.79 29 GLY C C 1
ATOM 760 O O . GLY C 1 30 ? 2.326 9.015 16.445 1.00 39.82 29 GLY C O 1
ATOM 761 N N . TRP C 1 31 ? 4.295 8.704 15.382 1.00 39.30 30 TRP C N 1
ATOM 762 C CA . TRP C 1 31 ? 4.297 10.050 14.821 1.00 45.58 30 TRP C CA 1
ATOM 763 C C . TRP C 1 31 ? 3.225 10.231 13.758 1.00 50.76 30 TRP C C 1
ATOM 764 O O . TRP C 1 31 ? 3.080 9.400 12.850 1.00 45.59 30 TRP C O 1
ATOM 775 N N . ASP C 1 32 ? 2.491 11.338 13.896 1.00 60.46 31 ASP C N 1
ATOM 776 C CA . ASP C 1 32 ? 1.594 11.947 12.909 1.00 69.92 31 ASP C CA 1
ATOM 777 C C . ASP C 1 32 ? 0.120 11.726 13.222 1.00 69.34 31 ASP C C 1
ATOM 778 O O . ASP C 1 32 ? -0.558 12.664 13.647 1.00 65.06 31 ASP C O 1
#

Secondary structure (DSSP, 8-state):
-HHHHHHHHHHHHHHHHHHHHHHHHHHHTTTT-/-HHHHHHHHHHHHHHHHHHHHHHHHHH--/-HHHHHHHHHHHHHHHHHHHHHHHHHHHT--

Radius of gyration: 14.53 Å; Cα contacts (8 Å, |Δi|>4): 57; chains: 3; bounding box: 42×21×32 Å

Solvent-accessible surface area: 6564 Å² total; per-residue (Å²): 127,30,127,51,4,56,150,91,1,109,46,5,62,167,80,2,101,93,5,49,132,53,0,53,9,28,68,114,26,122,148,67,132,128,41,112,53,3,39,119,96,1,107,48,6,63,150,79,2,87,91,4,43,120,69,1,91,52,44,70,144,101,132,39,117,43,1,63,135,78,1,116,44,4,64,189,87,2,100,107,3,59,134,71,0,51,34,52,52,114,65,143,197

Sequence (93 aa):
EVEALEKKVEALEWKVQKLEKKVEALEHGWDGREVEALEKKVEALEWKVQKLEKKVEALEHGEVEALEKKVEALEWKVQKLEKKVEALEHGWD

B-factor: mean 44.94, std 15.97, range [19.16, 98.99]

Foldseek 3Di:
DVVVVVVVVVVVVVVVVVVVVVVVCVVVCPPHD/DVVVVVVVVVVVVVVVVVVVVVVVVVVPD/DVVVVVVVVVVVVVVVVVVVVVVVCVVVVND